Protein AF-A0A2L2Z4L7-F1 (afdb_monomer_lite)

Secondary structure (DSSP, 8-state):
----------TT--HHHHHHHHHHHHH-TT---B---SS---SS---HHHHHHTS-TTTBSS--STTTTT--

InterPro domains:
  IPR000672 Tetrahydrofolate dehydrogenase/cyclohydrolase [PR00085] (14-41)
  IPR000672 Tetrahydrofolate dehydrogenase/cyclohydrolase [PR00085] (51-72)
  IPR020630 Tetrahydrofolate dehydrogenase/cyclohydrolase, catalytic domain [PF00763] (1-62)
  IPR020867 Tetrahydrofolate dehydrogenase/cyclohydrolase, conserved site [PS00766] (15-40)
  IPR046346 Aminoacid dehydrogenase-like, N-terminal domain superfamily [SSF53223] (1-63)

Sequence (72 aa):
GVTTKHVQLQRTSTEPEILAAVVVLNNDPLIHGVIVQLPLDTDTPVDNARITKAVSPSKDVDGICDENAGKL

Radius of gyration: 12.25 Å; chains: 1; bounding box: 32×22×36 Å

Foldseek 3Di:
DDDDDDDDDDLQDDQVNLLVVLVVLQPDPSQQADDDDPDDNHPDDYDPLVSLLSHDCRHYPVLSHPVSVPPD

Structure (mmCIF, N/CA/C/O backbone):
data_AF-A0A2L2Z4L7-F1
#
_entry.id   AF-A0A2L2Z4L7-F1
#
loop_
_atom_site.group_PDB
_atom_site.id
_atom_site.type_symbol
_atom_site.label_atom_id
_atom_site.label_alt_id
_atom_site.label_comp_id
_atom_site.label_asym_id
_atom_site.label_entity_id
_atom_site.label_seq_id
_atom_site.pdbx_PDB_ins_code
_atom_site.Cartn_x
_atom_site.Cartn_y
_atom_site.Cartn_z
_atom_site.occupancy
_atom_site.B_iso_or_equiv
_atom_site.auth_seq_id
_atom_site.auth_comp_id
_atom_site.auth_asym_id
_atom_site.auth_atom_id
_atom_site.pdbx_PDB_model_num
ATOM 1 N N . GLY A 1 1 ? 0.523 1.010 -25.382 1.00 82.75 1 GLY A N 1
ATOM 2 C CA . GLY A 1 1 ? -0.285 1.485 -24.242 1.00 82.75 1 GLY A CA 1
ATOM 3 C C . GLY A 1 1 ? 0.154 0.749 -22.996 1.00 82.75 1 GLY A C 1
ATOM 4 O O . GLY A 1 1 ? 0.735 -0.319 -23.135 1.00 82.75 1 GLY A O 1
ATOM 5 N N . VAL A 1 2 ? -0.083 1.310 -21.812 1.00 87.06 2 VAL A N 1
ATOM 6 C CA . VAL A 1 2 ? 0.166 0.629 -20.531 1.00 87.06 2 VAL A CA 1
ATOM 7 C C . VAL A 1 2 ? -1.139 -0.022 -20.083 1.00 87.06 2 VAL A C 1
ATOM 9 O O . VAL A 1 2 ? -2.180 0.632 -20.101 1.00 87.06 2 VAL A O 1
ATOM 12 N N . THR A 1 3 ? -1.100 -1.301 -19.714 1.00 93.50 3 THR A N 1
ATOM 13 C CA . THR A 1 3 ? -2.261 -1.985 -19.131 1.00 93.50 3 THR A CA 1
ATOM 14 C C . THR A 1 3 ? -2.442 -1.515 -17.696 1.00 93.50 3 THR A C 1
ATOM 16 O O . THR A 1 3 ? -1.505 -1.588 -16.903 1.00 93.50 3 THR A O 1
ATOM 19 N N . THR A 1 4 ? -3.641 -1.051 -17.352 1.00 92.19 4 THR A N 1
ATOM 20 C CA . THR A 1 4 ? -3.967 -0.583 -16.004 1.00 92.19 4 THR A CA 1
ATOM 21 C C . THR A 1 4 ? -5.002 -1.494 -15.355 1.00 92.19 4 THR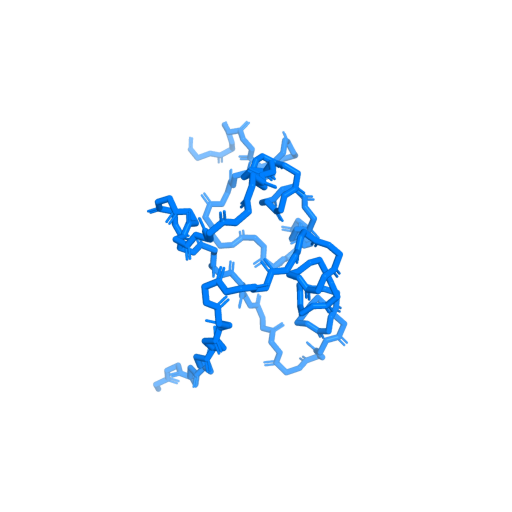 A C 1
ATOM 23 O O . THR A 1 4 ? -5.927 -1.985 -16.002 1.00 92.19 4 THR A O 1
A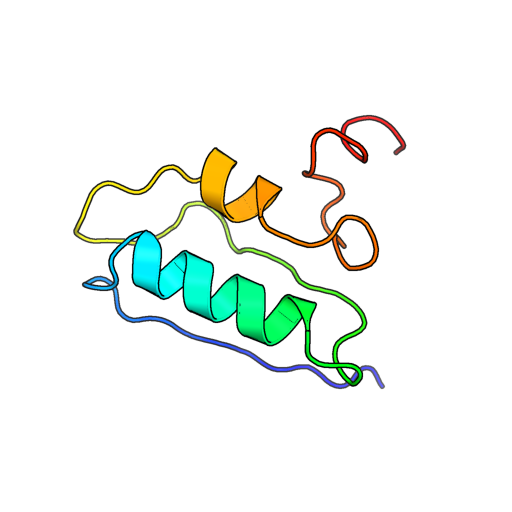TOM 26 N N . LYS A 1 5 ? -4.840 -1.726 -14.052 1.00 93.81 5 LYS A N 1
ATOM 27 C CA . LYS A 1 5 ? -5.797 -2.443 -13.209 1.00 93.81 5 LYS A CA 1
ATOM 28 C C . LYS A 1 5 ? -6.140 -1.544 -12.032 1.00 93.81 5 LYS A C 1
ATOM 30 O O . LYS A 1 5 ? -5.247 -1.149 -11.290 1.00 93.81 5 LYS A O 1
ATOM 35 N N . HIS A 1 6 ? -7.419 -1.229 -11.866 1.00 94.38 6 HIS A N 1
ATOM 36 C CA . HIS A 1 6 ? -7.905 -0.459 -10.726 1.00 94.38 6 HIS A CA 1
ATOM 37 C C . HIS A 1 6 ? -8.488 -1.416 -9.683 1.00 94.38 6 HIS A C 1
ATOM 39 O O . HIS A 1 6 ? -9.389 -2.195 -9.996 1.00 94.38 6 HIS A O 1
ATOM 45 N N . VAL A 1 7 ? -7.954 -1.381 -8.460 1.00 95.06 7 VAL A N 1
ATOM 46 C CA . VAL A 1 7 ? -8.479 -2.135 -7.316 1.00 95.06 7 VAL A CA 1
ATOM 47 C C . VAL A 1 7 ? -9.130 -1.143 -6.363 1.00 95.06 7 VAL A C 1
ATOM 49 O O . VAL A 1 7 ? -8.436 -0.381 -5.701 1.00 95.06 7 VAL A O 1
ATOM 52 N N . GLN A 1 8 ? -10.461 -1.155 -6.314 1.00 95.50 8 GLN A N 1
ATOM 53 C CA . GLN A 1 8 ? -11.237 -0.291 -5.431 1.00 95.50 8 GLN A CA 1
ATOM 54 C C . GLN A 1 8 ? -11.740 -1.101 -4.235 1.00 95.50 8 GLN A C 1
ATOM 56 O O . GLN A 1 8 ? -12.536 -2.029 -4.391 1.00 95.50 8 GLN A O 1
ATOM 61 N N . LEU A 1 9 ? -11.256 -0.753 -3.044 1.00 94.62 9 LEU A N 1
ATOM 62 C CA . LEU A 1 9 ? -11.703 -1.336 -1.781 1.00 94.62 9 LEU A CA 1
ATOM 63 C C . LEU A 1 9 ? -12.875 -0.530 -1.207 1.00 94.62 9 LEU A C 1
ATOM 65 O O . LEU A 1 9 ? -13.110 0.615 -1.596 1.00 94.62 9 LEU A O 1
ATOM 69 N N . GLN A 1 10 ? -13.648 -1.153 -0.321 1.00 96.19 10 GLN A N 1
ATOM 70 C CA . GLN A 1 10 ? -14.779 -0.492 0.328 1.00 96.19 10 GLN A CA 1
ATOM 71 C C . GLN A 1 10 ? -14.272 0.432 1.441 1.00 96.19 10 GLN A C 1
ATOM 73 O O . GLN A 1 10 ? -13.236 0.166 2.043 1.00 96.19 10 GLN A O 1
ATOM 78 N N . ARG A 1 11 ? -15.035 1.476 1.788 1.00 95.19 11 ARG A N 1
ATOM 79 C CA . ARG A 1 11 ? -14.693 2.359 2.922 1.00 95.19 11 ARG A CA 1
ATOM 80 C C . ARG A 1 11 ? -14.633 1.613 4.258 1.00 95.19 11 ARG A C 1
ATOM 82 O O . ARG A 1 11 ? -13.879 1.986 5.148 1.00 95.19 11 ARG A O 1
ATOM 89 N N . THR A 1 12 ? -15.391 0.527 4.385 1.00 96.31 12 THR A N 1
ATOM 90 C CA . THR A 1 12 ? -15.395 -0.346 5.565 1.00 96.31 12 THR A CA 1
ATOM 91 C C . THR A 1 12 ? -14.198 -1.295 5.621 1.00 96.31 12 THR A C 1
ATOM 93 O O . THR A 1 12 ? -14.111 -2.082 6.561 1.00 96.31 12 THR A O 1
ATOM 96 N N . SER A 1 13 ? -13.319 -1.285 4.611 1.00 95.88 13 SER A N 1
ATOM 97 C CA . SER A 1 13 ? -12.148 -2.154 4.586 1.00 95.88 13 SER A CA 1
ATOM 98 C C . SER A 1 13 ? -11.179 -1.795 5.706 1.00 95.88 13 SER A C 1
ATOM 100 O O . SER A 1 13 ? -10.811 -0.640 5.914 1.00 95.88 13 SER A O 1
ATOM 102 N N . THR A 1 14 ? -10.753 -2.828 6.411 1.00 95.56 14 THR A N 1
ATOM 103 C CA . THR A 1 14 ? -9.813 -2.758 7.522 1.00 95.56 14 THR A CA 1
ATOM 104 C C . THR A 1 14 ? -8.370 -2.752 7.017 1.00 95.56 14 THR A C 1
ATOM 106 O O . THR A 1 14 ? -8.069 -3.221 5.918 1.00 95.56 14 THR A O 1
ATOM 109 N N . GLU A 1 15 ? -7.438 -2.273 7.842 1.00 95.50 15 GLU A N 1
ATOM 110 C CA . GLU A 1 15 ? -6.007 -2.272 7.506 1.00 95.50 15 GLU A CA 1
ATOM 111 C C . GLU A 1 15 ? -5.475 -3.653 7.051 1.00 95.50 15 GLU A C 1
ATOM 113 O O . GLU A 1 15 ? -4.791 -3.703 6.026 1.00 95.50 15 GLU A O 1
ATOM 118 N N . PRO A 1 16 ? -5.811 -4.791 7.700 1.00 96.50 16 PRO A N 1
ATOM 119 C CA . PRO A 1 16 ? -5.398 -6.113 7.221 1.00 96.50 16 PRO A CA 1
ATOM 120 C C . PRO A 1 16 ? -5.921 -6.471 5.823 1.00 96.50 16 PRO A C 1
ATOM 122 O O . PRO A 1 16 ? -5.207 -7.114 5.056 1.00 96.50 16 PRO A O 1
ATOM 125 N N . GLU A 1 17 ? -7.142 -6.061 5.472 1.00 96.00 17 GLU A N 1
ATOM 126 C CA . GLU A 1 17 ? -7.724 -6.320 4.148 1.00 96.00 17 GLU A CA 1
ATOM 127 C C . GLU A 1 17 ? -7.018 -5.501 3.064 1.00 96.00 17 GLU A C 1
ATOM 129 O O . GLU A 1 17 ? -6.724 -6.016 1.982 1.00 96.00 17 GLU A O 1
ATOM 134 N N . ILE A 1 18 ? -6.677 -4.249 3.377 1.00 95.94 18 ILE A N 1
ATOM 135 C CA . ILE A 1 18 ? -5.905 -3.380 2.48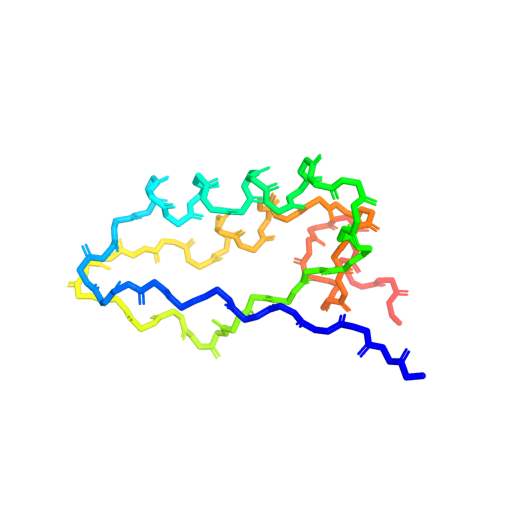4 1.00 95.94 18 ILE A CA 1
ATOM 136 C C . ILE A 1 18 ? -4.496 -3.954 2.287 1.00 95.94 18 ILE A C 1
ATOM 138 O O . ILE A 1 18 ? -4.034 -4.086 1.152 1.00 95.94 18 ILE A O 1
ATOM 142 N N . LEU A 1 19 ? -3.832 -4.378 3.366 1.00 96.44 19 LEU A N 1
ATOM 143 C CA . LEU A 1 19 ? -2.523 -5.031 3.292 1.00 96.44 19 LEU A CA 1
ATOM 144 C C . LEU A 1 19 ? -2.572 -6.317 2.463 1.00 96.44 19 LEU A C 1
ATOM 146 O O . LEU A 1 19 ? -1.679 -6.554 1.651 1.00 96.44 19 LEU A O 1
ATOM 150 N N . ALA A 1 20 ? -3.619 -7.131 2.614 1.00 97.25 20 ALA A N 1
ATOM 151 C CA . ALA A 1 20 ? -3.791 -8.337 1.813 1.00 97.25 20 ALA A CA 1
ATOM 152 C C . ALA A 1 20 ? -3.901 -8.012 0.313 1.00 97.25 20 ALA A C 1
ATOM 154 O O . ALA A 1 20 ? -3.272 -8.684 -0.507 1.00 97.25 20 ALA A O 1
ATOM 155 N N . ALA A 1 21 ? -4.628 -6.952 -0.053 1.00 96.44 21 ALA A N 1
ATOM 156 C CA . ALA A 1 21 ? -4.705 -6.492 -1.438 1.00 96.44 21 ALA A CA 1
ATOM 157 C C . ALA A 1 21 ? -3.330 -6.054 -1.976 1.00 96.44 21 ALA A C 1
ATOM 159 O O . ALA A 1 21 ? -2.945 -6.456 -3.076 1.00 96.44 21 ALA A O 1
ATOM 160 N N . VAL A 1 22 ? -2.555 -5.302 -1.186 1.00 96.00 22 VAL A N 1
ATOM 161 C CA . VAL A 1 22 ? -1.181 -4.906 -1.546 1.00 96.00 22 VAL A CA 1
ATOM 162 C C . VAL A 1 22 ? -0.285 -6.133 -1.741 1.00 96.00 22 VAL A C 1
ATOM 164 O O . VAL A 1 22 ? 0.438 -6.209 -2.732 1.00 96.00 22 VAL A O 1
ATOM 167 N N . VAL A 1 23 ? -0.374 -7.142 -0.868 1.00 96.75 23 VAL A N 1
ATOM 168 C CA . VAL A 1 23 ? 0.388 -8.399 -0.992 1.00 96.75 23 VAL A CA 1
ATOM 169 C C . VAL A 1 23 ? 0.046 -9.150 -2.280 1.00 96.75 23 VAL A C 1
ATOM 171 O O . VAL A 1 23 ? 0.946 -9.669 -2.944 1.00 96.75 23 VAL A O 1
ATOM 174 N N . VAL A 1 24 ? -1.231 -9.196 -2.668 1.00 97.50 24 VAL A N 1
ATOM 175 C CA . VAL A 1 24 ? -1.647 -9.805 -3.941 1.00 97.50 24 VAL A CA 1
ATOM 176 C C . VAL A 1 24 ? -1.017 -9.068 -5.126 1.00 97.50 24 VAL A C 1
ATOM 178 O O . VAL A 1 24 ? -0.456 -9.712 -6.008 1.00 97.50 24 VAL A O 1
ATOM 181 N N . LEU A 1 25 ? -1.042 -7.731 -5.133 1.00 96.62 25 LEU A N 1
ATOM 182 C CA . LEU A 1 25 ? -0.441 -6.924 -6.206 1.00 96.62 25 LEU A CA 1
ATOM 183 C C . LEU A 1 25 ? 1.090 -7.052 -6.249 1.00 96.62 25 LEU A C 1
ATOM 185 O O . LEU A 1 25 ? 1.682 -7.171 -7.325 1.00 96.62 25 LEU A O 1
ATOM 189 N N . ASN A 1 26 ? 1.739 -7.098 -5.086 1.00 96.06 26 ASN A N 1
ATOM 190 C CA . ASN A 1 26 ? 3.180 -7.308 -4.981 1.00 96.06 26 ASN A CA 1
ATOM 191 C C . ASN A 1 26 ? 3.613 -8.643 -5.593 1.00 96.06 26 ASN A C 1
ATOM 193 O O . ASN A 1 26 ? 4.627 -8.687 -6.286 1.00 96.06 26 ASN A O 1
ATOM 197 N N . ASN A 1 27 ? 2.836 -9.707 -5.394 1.00 97.19 27 ASN A N 1
ATOM 198 C CA . ASN A 1 27 ? 3.177 -11.047 -5.874 1.00 97.19 27 ASN A CA 1
ATOM 199 C C . ASN A 1 27 ? 2.703 -11.345 -7.304 1.00 97.19 27 ASN A C 1
ATOM 201 O O . ASN A 1 27 ? 3.092 -12.367 -7.863 1.00 97.19 27 ASN A O 1
ATOM 205 N N . ASP A 1 28 ? 1.893 -10.478 -7.916 1.00 97.38 28 ASP A N 1
ATOM 206 C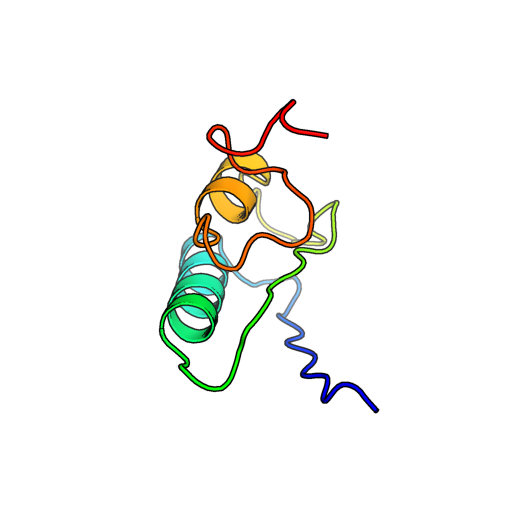 CA . ASP A 1 28 ? 1.418 -10.669 -9.289 1.00 97.38 28 ASP A CA 1
ATOM 207 C C . ASP A 1 28 ? 2.536 -10.337 -10.303 1.00 97.38 28 ASP A C 1
ATOM 209 O O . ASP A 1 28 ? 2.919 -9.168 -10.422 1.00 97.38 28 ASP A O 1
ATOM 213 N N . PRO A 1 29 ? 3.083 -11.315 -11.053 1.00 96.19 29 PRO A N 1
ATOM 214 C CA . PRO A 1 29 ? 4.172 -11.074 -12.002 1.00 96.19 29 PRO A CA 1
ATOM 215 C C . PRO A 1 29 ? 3.753 -10.219 -13.207 1.00 96.19 29 PRO A C 1
ATOM 217 O O . PRO A 1 29 ? 4.619 -9.730 -13.925 1.00 96.19 29 PRO A O 1
ATOM 220 N N . LEU A 1 30 ? 2.449 -10.023 -13.440 1.00 96.38 30 LEU A N 1
ATOM 221 C CA . LEU A 1 30 ? 1.938 -9.160 -14.508 1.00 96.38 30 LEU A CA 1
ATOM 222 C C . LEU A 1 30 ? 1.866 -7.683 -14.089 1.00 96.38 30 LEU A C 1
ATOM 224 O O . LEU A 1 30 ? 1.697 -6.805 -14.939 1.00 96.38 30 LEU A O 1
ATOM 228 N N . ILE A 1 31 ? 1.987 -7.396 -12.789 1.00 96.44 31 ILE A N 1
ATOM 229 C CA . ILE A 1 31 ? 1.972 -6.042 -12.235 1.00 96.44 31 ILE A CA 1
ATOM 230 C C . ILE A 1 31 ? 3.408 -5.564 -12.045 1.00 96.44 31 ILE A C 1
ATOM 232 O O . ILE A 1 31 ? 4.124 -6.046 -11.171 1.00 96.44 31 ILE A O 1
ATOM 236 N N . HIS A 1 32 ? 3.807 -4.581 -12.847 1.00 95.50 32 HIS A N 1
ATOM 237 C CA . HIS A 1 32 ? 5.151 -3.993 -12.816 1.00 95.50 32 HIS A CA 1
ATOM 238 C C . HIS A 1 32 ? 5.257 -2.780 -11.884 1.00 95.50 32 HIS A C 1
ATOM 240 O O . HIS A 1 32 ? 6.358 -2.383 -11.525 1.00 95.50 32 HIS A O 1
ATOM 246 N N . GLY A 1 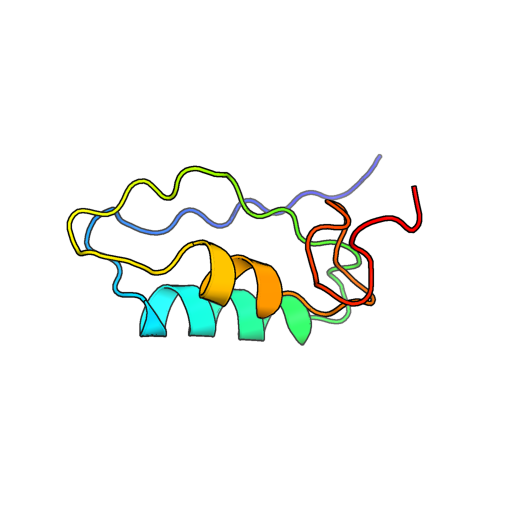33 ? 4.123 -2.187 -11.507 1.00 94.31 33 GLY A N 1
ATOM 247 C CA . GLY A 1 33 ? 4.070 -0.988 -10.682 1.00 94.31 33 GLY A CA 1
ATOM 248 C C . GLY A 1 33 ? 2.749 -0.875 -9.930 1.00 94.31 33 GLY A C 1
ATOM 249 O O . GLY A 1 33 ? 1.703 -1.283 -10.439 1.00 94.31 33 GLY A O 1
ATOM 250 N N . VAL A 1 34 ? 2.813 -0.336 -8.719 1.00 94.88 34 VAL A N 1
ATOM 251 C CA . VAL A 1 34 ? 1.694 -0.108 -7.807 1.00 94.88 34 VAL A CA 1
ATOM 252 C C . VAL A 1 34 ? 1.740 1.351 -7.361 1.00 94.88 34 VAL A C 1
ATOM 254 O O . VAL A 1 34 ? 2.798 1.866 -7.011 1.00 94.88 34 VAL A O 1
ATOM 257 N N . ILE A 1 35 ? 0.575 1.992 -7.390 1.00 92.88 35 ILE A N 1
ATOM 258 C CA . ILE A 1 35 ? 0.332 3.345 -6.883 1.00 92.88 35 ILE A CA 1
ATOM 259 C C . ILE A 1 35 ? -0.742 3.213 -5.809 1.00 92.88 35 ILE A C 1
ATOM 261 O O . ILE A 1 35 ? -1.774 2.576 -6.048 1.00 92.88 35 ILE A O 1
ATOM 265 N N . VAL A 1 36 ? -0.508 3.804 -4.638 1.00 92.00 36 VAL A N 1
ATOM 266 C CA . VAL A 1 36 ? -1.490 3.843 -3.545 1.00 92.00 36 VAL A CA 1
ATOM 267 C C . VAL A 1 36 ? -2.068 5.247 -3.483 1.00 92.00 36 VAL A C 1
ATOM 269 O O . VAL A 1 36 ? -1.361 6.210 -3.206 1.00 92.00 36 VAL A O 1
ATOM 272 N N . GLN A 1 37 ? -3.369 5.380 -3.736 1.00 90.81 37 GLN A N 1
ATOM 273 C CA . GLN A 1 37 ? -4.025 6.684 -3.671 1.00 90.81 37 GLN A CA 1
ATOM 274 C C . GLN A 1 37 ? -4.173 7.135 -2.216 1.00 90.81 37 GLN A C 1
ATOM 276 O O . GLN A 1 37 ? -4.780 6.439 -1.404 1.00 90.81 37 GLN A O 1
ATOM 281 N N . LEU A 1 38 ? -3.620 8.308 -1.906 1.00 89.62 38 LEU A N 1
ATOM 282 C CA . LEU A 1 38 ? -3.700 8.944 -0.595 1.00 89.62 38 LEU A CA 1
ATOM 283 C C . LEU A 1 38 ? -4.533 10.240 -0.653 1.00 89.62 38 LEU A C 1
ATOM 285 O O . LEU A 1 38 ? -4.506 10.929 -1.676 1.00 89.62 38 LEU A O 1
ATOM 289 N N . PRO A 1 39 ? -5.206 10.623 0.450 1.00 89.44 39 PRO A N 1
ATOM 290 C CA . PRO A 1 39 ? -5.364 9.842 1.682 1.00 89.44 39 PRO A CA 1
ATOM 291 C C . PRO A 1 39 ? -6.282 8.628 1.471 1.00 89.44 39 PRO A C 1
ATOM 293 O O . PRO A 1 39 ? -7.149 8.652 0.598 1.00 89.44 39 PRO A O 1
ATOM 296 N N . LEU A 1 40 ? -6.107 7.574 2.275 1.00 90.12 40 LEU A N 1
ATOM 297 C CA . LEU A 1 40 ? -7.033 6.441 2.262 1.00 90.12 40 LEU A CA 1
ATOM 298 C C . LEU A 1 40 ? -8.393 6.873 2.825 1.00 90.12 40 LEU A C 1
ATOM 300 O O . LEU A 1 40 ? -8.477 7.419 3.925 1.00 90.12 40 LEU A O 1
ATOM 304 N N . ASP A 1 41 ? -9.454 6.622 2.062 1.00 92.00 41 ASP A N 1
ATOM 305 C CA . ASP A 1 41 ? -10.827 6.961 2.434 1.00 92.00 41 ASP A CA 1
ATOM 306 C C . ASP A 1 41 ? -11.505 5.772 3.131 1.00 92.00 41 ASP A C 1
ATOM 308 O O . ASP A 1 41 ? -12.232 4.993 2.511 1.00 92.00 41 ASP A O 1
ATOM 312 N N . THR A 1 42 ? -11.212 5.598 4.422 1.00 93.38 42 THR A N 1
ATOM 313 C CA . THR A 1 42 ? -11.723 4.492 5.244 1.00 93.38 42 THR A CA 1
ATOM 314 C C . THR A 1 42 ? -12.549 4.993 6.426 1.00 93.38 42 THR A C 1
ATOM 316 O O . THR A 1 42 ? 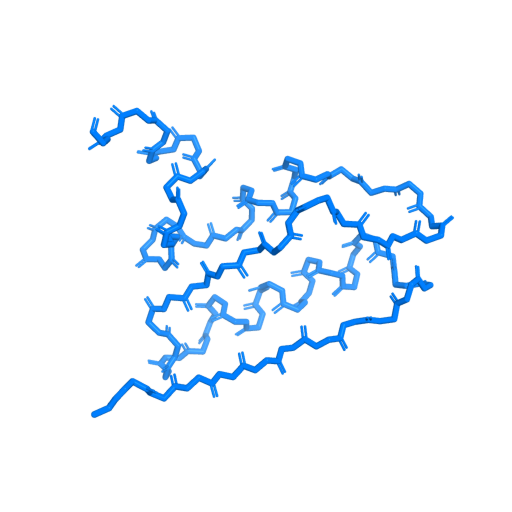-12.264 6.032 7.019 1.00 93.38 42 THR A O 1
ATOM 319 N N . ASP A 1 43 ? -13.570 4.227 6.805 1.00 94.06 43 ASP A N 1
ATOM 320 C CA . ASP A 1 43 ? -14.416 4.513 7.970 1.00 94.06 43 ASP A CA 1
ATOM 321 C C . ASP A 1 43 ? -13.741 4.074 9.283 1.00 94.06 43 ASP A C 1
ATOM 323 O O . ASP A 1 43 ? -14.088 4.546 10.366 1.00 94.06 43 ASP A O 1
ATOM 327 N N . THR A 1 44 ? -12.750 3.181 9.194 1.00 89.88 44 THR A N 1
ATOM 328 C CA . THR A 1 44 ? -11.884 2.780 10.309 1.00 89.88 44 THR A CA 1
ATOM 329 C C . THR A 1 44 ? -10.520 3.463 10.217 1.00 89.88 44 THR A C 1
ATOM 331 O O . THR A 1 44 ? -10.029 3.651 9.102 1.00 89.88 44 THR A O 1
ATOM 334 N N . PRO A 1 45 ? -9.855 3.777 11.344 1.00 90.94 45 PRO A N 1
ATOM 335 C CA . PRO A 1 45 ? -8.478 4.264 11.325 1.00 90.94 45 PRO A CA 1
ATOM 336 C C . PRO A 1 45 ? -7.537 3.259 10.650 1.00 90.94 45 PRO A C 1
ATOM 338 O O . PRO A 1 45 ? -7.549 2.077 10.992 1.00 90.94 45 PRO A O 1
ATOM 341 N N . VAL A 1 46 ? -6.720 3.744 9.715 1.00 93.69 46 VAL A N 1
ATOM 342 C CA . VAL A 1 46 ? -5.695 2.969 9.003 1.00 93.69 46 VAL A CA 1
ATOM 343 C C . VAL A 1 46 ? -4.401 3.774 8.985 1.00 93.69 46 VAL A C 1
ATOM 345 O O . VAL A 1 46 ? -4.413 4.985 8.744 1.00 93.69 46 VAL A O 1
ATOM 348 N N . ASP A 1 47 ? -3.276 3.108 9.223 1.00 92.75 47 ASP A N 1
ATOM 349 C CA . ASP A 1 47 ? -1.959 3.715 9.082 1.00 92.75 47 ASP A CA 1
ATOM 350 C C . ASP A 1 47 ? -1.553 3.770 7.600 1.00 92.75 47 ASP A C 1
ATOM 352 O O . ASP A 1 47 ? -1.059 2.801 7.016 1.00 92.75 47 ASP A O 1
ATOM 356 N N . ASN A 1 48 ? -1.744 4.941 6.985 1.00 90.69 48 ASN A N 1
ATOM 357 C CA . ASN A 1 48 ? -1.353 5.201 5.598 1.00 90.69 48 ASN A CA 1
ATOM 358 C C . ASN A 1 48 ? 0.124 4.866 5.336 1.00 90.69 48 ASN A C 1
ATOM 360 O O . ASN A 1 48 ? 0.436 4.287 4.297 1.00 90.69 48 ASN A O 1
ATOM 364 N N . ALA A 1 49 ? 1.025 5.194 6.270 1.00 89.19 49 ALA A N 1
ATOM 365 C CA . ALA A 1 49 ? 2.454 4.950 6.100 1.00 89.19 49 ALA A CA 1
ATOM 366 C C . ALA A 1 49 ? 2.762 3.451 6.117 1.00 89.19 49 ALA A C 1
ATOM 368 O O . ALA A 1 49 ? 3.626 2.978 5.381 1.00 89.19 49 ALA A O 1
ATOM 369 N N . ARG A 1 50 ? 2.033 2.677 6.923 1.00 91.75 50 ARG A N 1
ATOM 370 C CA . ARG A 1 50 ? 2.157 1.219 6.922 1.00 91.75 50 ARG A CA 1
ATOM 371 C C . ARG A 1 50 ? 1.696 0.605 5.600 1.00 91.75 50 ARG A C 1
ATOM 373 O O . ARG A 1 50 ? 2.359 -0.306 5.108 1.00 91.75 50 ARG A O 1
ATOM 380 N N . ILE A 1 51 ? 0.597 1.095 5.020 1.00 92.88 51 ILE A N 1
ATOM 381 C CA . ILE A 1 51 ? 0.102 0.614 3.720 1.00 92.88 51 ILE A CA 1
ATOM 382 C C . ILE A 1 51 ? 1.095 0.936 2.601 1.00 92.88 51 ILE A C 1
ATOM 384 O O . ILE A 1 51 ? 1.431 0.053 1.814 1.00 92.88 51 ILE A O 1
ATOM 388 N N . THR A 1 52 ? 1.598 2.169 2.537 1.00 91.44 52 THR A N 1
ATOM 389 C CA . THR A 1 52 ? 2.535 2.573 1.479 1.00 91.44 52 THR A CA 1
ATOM 390 C C . THR A 1 52 ? 3.869 1.840 1.579 1.00 91.44 52 THR A C 1
ATOM 392 O O . THR A 1 52 ? 4.372 1.357 0.569 1.00 91.44 52 THR A O 1
ATOM 395 N N . LYS A 1 53 ? 4.404 1.647 2.791 1.00 90.00 53 LYS A N 1
ATOM 396 C CA . LYS A 1 53 ? 5.633 0.864 3.022 1.00 90.00 53 LYS A CA 1
ATOM 397 C C . LYS A 1 53 ? 5.484 -0.624 2.712 1.00 90.00 53 LYS A C 1
ATOM 399 O O . LYS A 1 53 ? 6.488 -1.305 2.525 1.00 90.00 53 LYS A O 1
ATOM 404 N N . ALA A 1 54 ? 4.257 -1.142 2.664 1.00 93.44 54 ALA A N 1
ATOM 405 C CA . ALA A 1 54 ? 4.008 -2.526 2.283 1.00 93.44 54 ALA A CA 1
ATOM 406 C C . ALA A 1 54 ? 4.122 -2.757 0.767 1.00 93.44 54 ALA A C 1
ATOM 408 O O . ALA A 1 54 ? 4.202 -3.911 0.343 1.00 93.44 54 ALA A O 1
ATOM 409 N N . VAL A 1 55 ? 4.134 -1.705 -0.060 1.00 94.25 55 VAL A N 1
ATOM 410 C CA . VAL A 1 55 ? 4.384 -1.829 -1.502 1.00 94.25 55 VAL A CA 1
ATOM 411 C C . VAL A 1 55 ? 5.825 -2.289 -1.727 1.00 94.25 55 VAL A C 1
ATOM 413 O O . VAL A 1 55 ? 6.757 -1.771 -1.115 1.00 94.25 55 VAL A O 1
ATOM 416 N N . SER A 1 56 ? 6.020 -3.285 -2.596 1.00 93.81 56 SER A N 1
ATOM 417 C CA . SER A 1 56 ? 7.363 -3.776 -2.919 1.00 93.81 56 SER A CA 1
ATOM 418 C C . SER A 1 56 ? 8.222 -2.639 -3.489 1.00 93.81 56 SER A C 1
ATOM 420 O O . SER A 1 56 ? 7.782 -2.011 -4.452 1.00 93.81 56 SER A O 1
ATOM 422 N N . PRO A 1 57 ? 9.468 -2.436 -3.019 1.00 90.81 57 PRO A N 1
ATOM 423 C CA . PRO A 1 57 ? 10.364 -1.406 -3.555 1.00 90.81 57 PRO A CA 1
ATOM 424 C C . PRO A 1 57 ? 10.574 -1.499 -5.073 1.00 90.81 57 PRO A C 1
ATOM 426 O O . PRO A 1 57 ? 10.728 -0.485 -5.744 1.00 90.81 57 PRO A O 1
ATOM 429 N N . SER A 1 58 ? 10.529 -2.718 -5.628 1.00 92.06 58 SER A N 1
ATOM 430 C CA . SER A 1 58 ? 10.657 -2.978 -7.072 1.00 92.06 58 SER A CA 1
ATOM 431 C C . SER A 1 58 ? 9.437 -2.566 -7.906 1.00 92.06 58 SER A C 1
ATOM 433 O O . SER A 1 58 ? 9.537 -2.479 -9.127 1.00 92.06 58 SER A O 1
ATOM 435 N N . LYS A 1 59 ? 8.292 -2.340 -7.252 1.00 93.25 59 LYS A N 1
ATOM 436 C CA . LYS A 1 59 ? 7.010 -1.966 -7.864 1.00 93.25 59 LYS A CA 1
ATOM 437 C C . LYS A 1 59 ? 6.487 -0.624 -7.346 1.00 93.25 59 LYS A C 1
ATOM 439 O O . LYS A 1 59 ? 5.391 -0.226 -7.724 1.00 93.25 59 LYS A O 1
ATOM 444 N N . ASP A 1 60 ? 7.229 0.052 -6.478 1.00 90.75 60 ASP A N 1
ATOM 445 C CA . ASP A 1 60 ? 6.872 1.346 -5.906 1.00 90.75 60 ASP A CA 1
ATOM 446 C C . ASP A 1 60 ? 7.097 2.447 -6.946 1.00 90.75 60 ASP A C 1
ATOM 448 O O . ASP A 1 60 ? 8.220 2.895 -7.173 1.00 90.75 60 ASP A O 1
ATOM 452 N N . VAL A 1 61 ? 6.016 2.841 -7.620 1.00 87.62 61 VAL A N 1
ATOM 453 C CA . VAL A 1 61 ? 6.058 3.880 -8.658 1.00 87.62 61 VAL A CA 1
ATOM 454 C C . VAL A 1 61 ? 6.093 5.280 -8.042 1.00 87.62 61 VAL A C 1
ATOM 456 O O . VAL A 1 61 ? 6.649 6.192 -8.650 1.00 87.62 61 VAL A O 1
ATOM 459 N N . ASP A 1 62 ? 5.535 5.445 -6.841 1.00 80.50 62 ASP A N 1
ATOM 460 C CA . ASP A 1 62 ? 5.466 6.737 -6.150 1.00 80.50 62 ASP A CA 1
ATOM 461 C C . ASP A 1 62 ? 6.781 7.086 -5.426 1.00 80.50 62 ASP A C 1
ATOM 463 O O . ASP A 1 62 ? 6.992 8.237 -5.044 1.00 80.50 62 ASP A O 1
ATOM 467 N N . GLY A 1 63 ? 7.682 6.114 -5.245 1.00 72.56 63 GLY A N 1
ATOM 468 C CA . GLY A 1 63 ? 8.970 6.307 -4.573 1.00 72.56 63 GLY A CA 1
ATOM 469 C C . GLY A 1 63 ? 8.829 6.605 -3.077 1.00 72.56 63 GLY A C 1
ATOM 470 O O . GLY A 1 63 ? 9.675 7.278 -2.488 1.00 72.56 63 GLY A O 1
ATOM 471 N N . ILE A 1 64 ? 7.734 6.146 -2.472 1.00 70.00 64 ILE A N 1
ATOM 472 C CA . ILE A 1 64 ? 7.314 6.484 -1.107 1.00 70.00 64 ILE A CA 1
ATOM 473 C C . ILE A 1 64 ? 7.776 5.473 -0.055 1.00 70.00 64 ILE A C 1
ATOM 475 O O . ILE A 1 64 ? 7.662 5.749 1.140 1.00 70.00 64 ILE A O 1
ATOM 479 N N . CYS A 1 65 ? 8.290 4.308 -0.460 1.00 62.38 65 CYS A N 1
ATOM 480 C CA . CYS A 1 65 ? 8.929 3.384 0.473 1.00 62.38 65 CYS A CA 1
ATOM 481 C C . CYS A 1 65 ? 10.234 3.996 1.014 1.00 62.38 65 CYS A C 1
ATOM 483 O O . CYS A 1 65 ? 10.931 4.690 0.281 1.00 62.38 65 CYS A O 1
ATOM 485 N N . ASP A 1 66 ? 10.612 3.715 2.268 1.00 63.19 66 ASP A N 1
ATOM 486 C CA . ASP A 1 66 ? 11.816 4.288 2.906 1.00 63.19 66 ASP A CA 1
ATOM 487 C C . ASP A 1 66 ? 13.105 4.038 2.083 1.00 63.19 66 ASP A C 1
ATOM 489 O O . ASP A 1 66 ? 14.029 4.846 2.112 1.00 63.19 66 ASP A O 1
ATOM 493 N N . GLU A 1 67 ? 13.165 2.943 1.312 1.00 59.50 67 GLU A N 1
ATOM 494 C CA . GLU A 1 67 ? 14.284 2.625 0.407 1.00 59.50 67 GLU A CA 1
ATOM 495 C C . GLU A 1 67 ? 14.348 3.503 -0.857 1.00 59.50 67 GLU A C 1
ATOM 497 O O . GLU A 1 67 ? 15.418 3.618 -1.472 1.00 59.50 67 GLU A O 1
ATOM 502 N N . ASN A 1 68 ? 13.223 4.107 -1.243 1.00 56.53 68 ASN A N 1
ATOM 503 C CA . ASN A 1 68 ? 13.065 4.975 -2.411 1.00 56.53 68 ASN A CA 1
ATOM 504 C C . ASN A 1 68 ? 12.851 6.451 -2.030 1.00 56.53 68 ASN A C 1
ATOM 506 O O . ASN A 1 68 ? 13.063 7.328 -2.872 1.00 56.53 68 ASN A O 1
ATOM 510 N N . ALA A 1 69 ? 12.515 6.729 -0.766 1.00 58.28 69 ALA A N 1
ATOM 511 C CA . ALA A 1 69 ? 12.338 8.061 -0.215 1.00 58.28 69 ALA A CA 1
ATOM 512 C C . ALA A 1 69 ? 13.630 8.878 -0.384 1.00 58.28 69 ALA A C 1
ATOM 514 O O . ALA A 1 69 ? 14.616 8.691 0.329 1.00 58.28 69 ALA A O 1
ATOM 515 N N . GLY A 1 70 ? 13.627 9.787 -1.361 1.00 51.81 70 GLY A N 1
ATOM 516 C CA . GLY A 1 70 ? 14.761 10.668 -1.649 1.00 51.81 70 GLY A CA 1
ATOM 517 C C . GLY A 1 70 ? 15.767 10.159 -2.688 1.00 51.81 70 GLY A C 1
ATOM 518 O O . GLY A 1 70 ? 16.841 10.742 -2.793 1.00 51.81 70 GLY A O 1
ATOM 519 N N . LYS A 1 71 ? 15.451 9.116 -3.473 1.00 53.19 71 LYS A N 1
ATOM 520 C CA . LYS A 1 71 ? 16.234 8.754 -4.680 1.00 53.19 71 LYS A CA 1
ATOM 521 C C . LYS A 1 71 ? 15.778 9.473 -5.965 1.00 53.19 71 LYS A C 1
ATOM 523 O O . LYS A 1 71 ? 16.252 9.124 -7.045 1.00 53.19 71 LYS A O 1
ATOM 528 N N . LEU A 1 72 ? 14.866 10.440 -5.840 1.00 50.22 72 LEU A N 1
ATOM 529 C CA . LEU A 1 72 ? 14.368 11.307 -6.916 1.00 50.22 72 LEU A CA 1
ATOM 530 C C . LEU A 1 72 ? 15.275 12.522 -7.134 1.00 50.22 72 LEU A C 1
ATOM 532 O O . LEU A 1 72 ? 15.670 13.143 -6.122 1.00 50.22 72 LEU A O 1
#

pLDDT: mean 88.68, std 12.31, range [50.22, 97.5]

Organism: Parasteatoda tepidariorum (NCBI:txid114398)